Protein AF-A0A8H4QWB9-F1 (afdb_monomer_lite)

Secondary structure (DSSP, 8-state):
--HHHHHHHHHHHTTSHHHHHHHHHHHH-HHHHHHHHHHHHHHHHHHHHHHHHHHHHHHHHH-HHHHHHHHHHHHHHHHHHHHHHHT--GGGTT-HHHHHHHHHHHHHHHHHHHHHHHHHTT--

Structure (mmCIF, N/CA/C/O backbone):
data_AF-A0A8H4QWB9-F1
#
_entry.id   AF-A0A8H4QWB9-F1
#
loop_
_atom_site.group_PDB
_atom_site.id
_atom_site.type_symbol
_atom_site.label_atom_id
_atom_site.label_alt_id
_atom_site.label_comp_id
_atom_site.label_asym_id
_atom_site.label_entity_id
_atom_site.label_seq_id
_atom_site.pdbx_PDB_ins_code
_atom_site.Cartn_x
_atom_site.Cartn_y
_atom_site.Cartn_z
_atom_site.occupancy
_atom_site.B_iso_or_equiv
_atom_site.auth_seq_id
_atom_site.auth_comp_id
_atom_site.auth_asym_id
_atom_site.auth_atom_id
_atom_site.pdbx_PDB_model_num
ATOM 1 N N . MET A 1 1 ? -30.051 1.943 30.404 1.00 50.31 1 MET A N 1
ATOM 2 C CA . MET A 1 1 ? -28.796 1.729 31.164 1.00 50.31 1 MET A CA 1
ATOM 3 C C . MET A 1 1 ? -28.632 2.876 32.143 1.00 50.31 1 MET A C 1
ATOM 5 O O . MET A 1 1 ? -28.771 4.017 31.726 1.00 50.31 1 MET A O 1
ATOM 9 N N . SER A 1 2 ? -28.430 2.594 33.430 1.00 49.91 2 SER A N 1
ATOM 10 C CA . SER A 1 2 ? -28.290 3.639 34.449 1.00 49.91 2 SER A CA 1
ATOM 11 C C . SER A 1 2 ? -26.933 4.360 34.324 1.00 49.91 2 SER A C 1
ATOM 13 O O . SER A 1 2 ? -25.934 3.726 33.971 1.00 49.91 2 SER A O 1
ATOM 15 N N . PRO A 1 3 ? -26.859 5.670 34.630 1.00 58.97 3 PRO A N 1
ATOM 16 C CA . PRO A 1 3 ? -25.640 6.481 34.487 1.00 58.97 3 PRO A CA 1
ATOM 17 C C . PRO A 1 3 ? -24.450 6.001 35.347 1.00 58.97 3 PRO A C 1
ATOM 19 O O . PRO A 1 3 ? -23.299 6.343 35.070 1.00 58.97 3 PRO A O 1
ATOM 22 N N . LEU A 1 4 ? -24.704 5.153 36.350 1.00 54.19 4 LEU A N 1
ATOM 23 C CA . LEU A 1 4 ? -23.686 4.549 37.219 1.00 54.19 4 LEU A CA 1
ATOM 24 C C . LEU A 1 4 ? -22.927 3.375 36.570 1.00 54.19 4 LEU A C 1
ATOM 26 O O . LEU A 1 4 ? -21.783 3.115 36.926 1.00 54.19 4 LEU A O 1
ATOM 30 N N . GLN A 1 5 ? -23.512 2.675 35.592 1.00 52.84 5 GLN A N 1
ATOM 31 C CA . GLN A 1 5 ? -22.840 1.550 34.916 1.00 52.84 5 GLN A CA 1
ATOM 32 C C . GLN A 1 5 ? -21.788 2.029 33.898 1.00 52.84 5 GLN A C 1
ATOM 34 O O . GLN A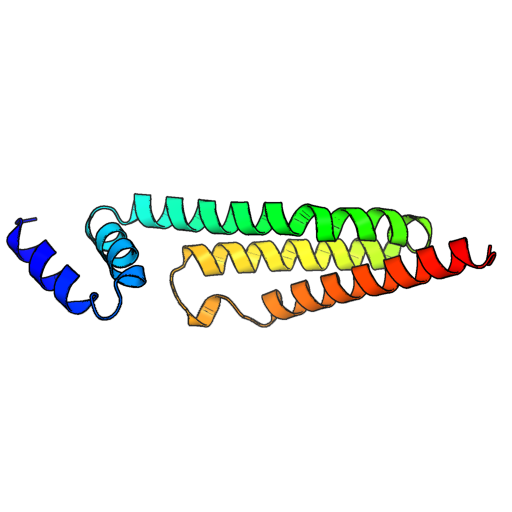 1 5 ? -20.766 1.375 33.698 1.00 52.84 5 GLN A O 1
ATOM 39 N N . VAL A 1 6 ? -21.990 3.210 33.300 1.00 57.88 6 VAL A N 1
ATOM 40 C CA . VAL A 1 6 ? -21.041 3.818 32.349 1.00 57.88 6 VAL A CA 1
ATOM 41 C C . VAL A 1 6 ? -19.764 4.276 33.063 1.00 57.88 6 VAL A C 1
ATOM 43 O O . VAL A 1 6 ? -18.663 4.094 32.552 1.00 57.88 6 VAL A O 1
ATOM 46 N N . SER A 1 7 ? -19.883 4.819 34.274 1.00 57.31 7 SER A N 1
ATOM 47 C CA . SER A 1 7 ? -18.756 5.380 35.032 1.00 57.31 7 SER A CA 1
ATOM 48 C C . SER A 1 7 ? -17.811 4.314 35.614 1.00 57.31 7 SER A C 1
ATOM 50 O O . SER A 1 7 ? -16.615 4.578 35.751 1.00 57.31 7 SER A O 1
ATOM 52 N N . VAL A 1 8 ? -18.303 3.098 35.890 1.00 59.69 8 VAL A N 1
ATOM 53 C CA . VAL A 1 8 ? -17.471 1.956 36.324 1.00 59.69 8 VAL A CA 1
ATOM 54 C C . VAL A 1 8 ? -16.713 1.330 35.144 1.00 59.69 8 VAL A C 1
ATOM 56 O O . VAL A 1 8 ? -15.523 1.045 35.267 1.00 59.69 8 VAL A O 1
ATOM 59 N N . GLN A 1 9 ? -17.354 1.191 33.975 1.00 54.97 9 GLN A N 1
ATOM 60 C CA . GLN A 1 9 ? -16.719 0.646 32.764 1.00 54.97 9 GLN A CA 1
ATOM 61 C C . GLN A 1 9 ? -15.640 1.584 32.194 1.00 54.97 9 GLN A C 1
ATOM 63 O O . GLN A 1 9 ? -14.545 1.142 31.855 1.00 54.97 9 GLN A O 1
ATOM 68 N N . VAL A 1 10 ? -15.896 2.897 32.181 1.00 57.09 10 VAL A N 1
ATOM 69 C CA . VAL A 1 10 ? -14.925 3.901 31.713 1.00 57.09 10 VAL A CA 1
ATOM 70 C C . VAL A 1 10 ? -13.665 3.908 32.582 1.00 57.09 10 VAL A C 1
ATOM 72 O O . VAL A 1 10 ? -12.563 3.975 32.049 1.00 57.09 10 VAL A O 1
ATOM 75 N N . ARG A 1 11 ? -13.785 3.756 33.907 1.00 56.69 11 ARG A N 1
ATOM 76 C CA . ARG A 1 11 ? -12.621 3.734 34.809 1.00 56.69 11 ARG A CA 1
ATOM 77 C C . ARG A 1 11 ? -11.720 2.510 34.589 1.00 56.69 11 ARG A C 1
ATOM 79 O O . ARG A 1 11 ? -10.510 2.641 34.723 1.00 56.69 11 ARG A O 1
ATOM 86 N N . ALA A 1 12 ? -12.280 1.365 34.190 1.00 53.50 12 ALA A N 1
ATOM 87 C CA . ALA A 1 12 ? -11.517 0.151 33.881 1.00 53.50 12 ALA A CA 1
ATOM 88 C C . ALA A 1 12 ? -10.721 0.238 32.560 1.00 53.50 12 ALA A C 1
ATOM 90 O O . ALA A 1 12 ? -9.729 -0.468 32.394 1.00 53.50 12 ALA A O 1
ATOM 91 N N . CYS A 1 13 ? -11.117 1.113 31.629 1.00 52.72 13 CYS A N 1
ATOM 92 C CA . CYS A 1 13 ? -10.398 1.346 30.370 1.00 52.72 13 CYS A CA 1
ATOM 93 C C . CYS A 1 13 ? -9.480 2.587 30.383 1.00 52.72 13 CYS A C 1
ATOM 95 O O . CYS A 1 13 ? -8.739 2.811 29.424 1.00 52.72 13 CYS A O 1
ATOM 97 N N . VAL A 1 14 ? -9.493 3.393 31.450 1.00 59.59 14 VAL A N 1
ATOM 98 C CA . VAL A 1 14 ? -8.683 4.617 31.610 1.00 59.59 14 VAL A CA 1
ATOM 99 C C . VAL A 1 14 ? -7.313 4.272 32.209 1.00 59.59 14 VAL A C 1
ATOM 101 O O . VAL A 1 14 ? -6.965 4.694 33.303 1.00 59.59 14 VAL A O 1
ATOM 104 N N . GLN A 1 15 ? -6.505 3.506 31.475 1.00 60.62 15 GLN A N 1
ATOM 105 C CA . GLN A 1 15 ? -5.061 3.415 31.751 1.00 60.62 15 GLN A CA 1
ATOM 106 C C . GLN A 1 15 ? -4.269 4.420 30.889 1.00 60.62 15 GLN A C 1
ATOM 108 O O . GLN A 1 15 ? -3.150 4.785 31.230 1.00 60.62 15 GLN A O 1
ATOM 113 N N . ASN A 1 16 ? -4.870 4.929 29.800 1.00 53.75 16 ASN A N 1
ATOM 114 C CA . ASN A 1 16 ? -4.317 5.985 28.947 1.00 53.75 16 ASN A CA 1
ATOM 115 C C . ASN A 1 16 ? -5.434 6.893 28.393 1.00 53.75 16 ASN A C 1
ATOM 117 O O . ASN A 1 16 ? -6.452 6.406 27.901 1.00 53.75 16 ASN A O 1
ATOM 121 N N . ARG A 1 17 ? -5.256 8.227 28.422 1.00 52.62 17 ARG A N 1
ATOM 122 C CA . ARG A 1 17 ? -6.276 9.198 27.937 1.00 52.62 17 ARG A CA 1
ATOM 123 C C . ARG A 1 17 ? -6.661 8.996 26.462 1.00 52.62 17 ARG A C 1
ATOM 125 O O . ARG A 1 17 ? -7.790 9.299 26.090 1.00 52.62 17 ARG A O 1
ATOM 132 N N . ALA A 1 18 ? -5.752 8.476 25.633 1.00 54.16 18 ALA A N 1
ATOM 133 C CA . ALA A 1 18 ? -6.018 8.189 24.220 1.00 54.16 18 ALA A CA 1
ATOM 134 C C . ALA A 1 18 ? -6.996 7.014 24.027 1.00 54.16 18 ALA A C 1
ATOM 136 O O . ALA A 1 18 ? -7.811 7.023 23.103 1.00 54.16 18 ALA A O 1
ATOM 137 N N . ASP A 1 19 ? -6.962 6.040 24.936 1.00 56.91 19 ASP A N 1
ATOM 138 C CA . ASP A 1 19 ? -7.839 4.869 24.908 1.00 56.91 19 ASP A CA 1
ATOM 139 C C . ASP A 1 19 ? -9.188 5.168 25.575 1.00 56.91 19 ASP A C 1
ATOM 141 O O . ASP A 1 19 ? -10.198 4.558 25.220 1.00 56.91 19 ASP A O 1
ATOM 145 N N . ALA A 1 20 ? -9.226 6.177 26.458 1.00 57.09 20 ALA A N 1
ATOM 146 C CA . ALA A 1 20 ? -10.424 6.669 27.139 1.00 57.09 20 ALA A CA 1
ATOM 147 C C . ALA A 1 20 ? -11.522 7.118 26.156 1.00 57.09 20 ALA A C 1
ATOM 149 O O . ALA A 1 20 ? -12.676 6.721 26.275 1.00 57.09 20 ALA A O 1
ATOM 150 N N . CYS A 1 21 ? -11.166 7.896 25.130 1.00 55.72 21 CYS A N 1
ATOM 151 C CA . CYS A 1 21 ? -12.128 8.333 24.112 1.00 55.72 21 CYS A CA 1
ATOM 152 C C . CYS A 1 21 ? -12.698 7.133 23.333 1.00 55.72 21 CYS A C 1
ATOM 154 O O . CYS A 1 21 ? -13.898 7.036 23.077 1.00 55.72 21 CYS A O 1
ATOM 156 N N . LYS A 1 22 ? -11.839 6.146 23.049 1.00 62.94 22 LYS A N 1
ATOM 157 C CA . LYS A 1 22 ? -12.205 4.945 22.302 1.00 62.94 22 LYS A CA 1
ATOM 158 C C . LYS A 1 22 ? -13.186 4.072 23.078 1.00 62.94 22 LYS A C 1
ATOM 160 O O . LYS A 1 22 ? -14.227 3.714 22.536 1.00 62.94 22 LYS A O 1
ATOM 165 N N . CYS A 1 23 ? -12.888 3.764 24.339 1.00 60.84 23 CYS A N 1
ATOM 166 C CA . CYS A 1 23 ? -13.751 2.941 25.187 1.00 60.84 23 CYS A CA 1
ATOM 167 C C . CYS A 1 23 ? -15.075 3.634 25.539 1.00 60.84 23 CYS A C 1
ATOM 169 O O . CYS A 1 23 ? -16.110 2.972 25.518 1.00 60.84 23 CYS A O 1
ATOM 171 N N . VAL A 1 24 ? -15.090 4.958 25.741 1.00 63.22 24 VAL A N 1
ATOM 172 C CA . VAL A 1 24 ? -16.340 5.720 25.921 1.00 63.22 24 VAL A CA 1
ATOM 173 C C . VAL A 1 24 ? -17.260 5.541 24.710 1.00 63.22 24 VAL A C 1
ATOM 175 O O . VAL A 1 24 ? -18.442 5.242 24.874 1.00 63.22 24 VAL A O 1
ATOM 178 N N . GLN 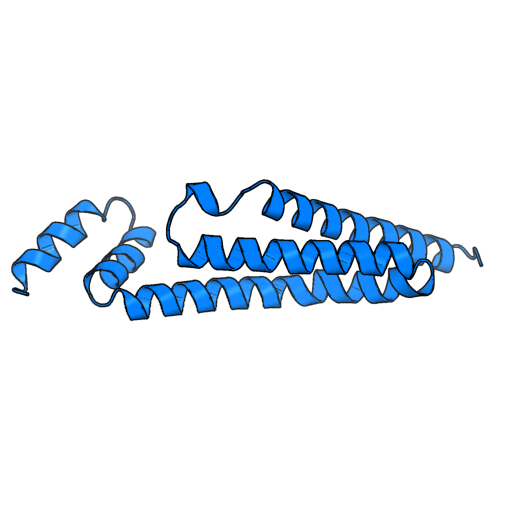A 1 25 ? -16.722 5.631 23.491 1.00 65.88 25 GLN A N 1
ATOM 179 C CA . GLN A 1 25 ? -17.507 5.429 22.270 1.00 65.88 25 GLN A CA 1
ATOM 180 C C . GLN A 1 25 ? -17.962 3.980 22.070 1.00 65.88 25 GLN A C 1
ATOM 182 O O . GLN A 1 25 ? -19.085 3.761 21.623 1.00 65.88 25 GLN A O 1
ATOM 187 N N . CYS A 1 26 ? -17.141 2.994 22.446 1.00 62.78 26 CYS A N 1
ATOM 188 C CA . CYS A 1 26 ? -17.522 1.576 22.403 1.00 62.78 26 CYS A CA 1
ATOM 189 C C . CYS A 1 26 ? -18.751 1.285 23.277 1.00 62.78 26 CYS A C 1
ATOM 191 O O . CYS A 1 26 ? -19.588 0.464 22.907 1.00 62.78 26 CYS A O 1
ATOM 193 N N . VAL A 1 27 ? -18.829 1.939 24.440 1.00 64.56 27 VAL A N 1
ATOM 194 C CA . VAL A 1 27 ? -19.845 1.681 25.469 1.00 64.56 27 VAL A CA 1
ATOM 195 C C . VAL A 1 27 ? -21.112 2.510 25.239 1.00 64.56 27 VAL A C 1
ATOM 197 O O . VAL A 1 27 ? -22.207 2.015 25.488 1.00 64.56 27 VAL A O 1
ATOM 200 N N . GLN A 1 28 ? -20.996 3.750 24.748 1.00 69.31 28 GLN A N 1
ATOM 201 C CA . GLN A 1 28 ? -22.161 4.607 24.492 1.00 69.31 28 GLN A CA 1
ATOM 202 C C . GLN A 1 28 ? -22.895 4.265 23.190 1.00 69.31 28 GLN A C 1
ATOM 204 O O . GLN A 1 28 ? -24.121 4.323 23.149 1.00 69.31 28 GLN A O 1
ATOM 209 N N . SER A 1 29 ? -22.170 3.948 22.111 1.00 76.56 29 SER A N 1
ATOM 210 C CA . SER A 1 29 ? -22.770 3.657 20.802 1.00 76.56 29 SER A CA 1
ATOM 211 C C . SER A 1 29 ? -21.858 2.751 19.956 1.00 76.56 29 SER A C 1
ATOM 213 O O . SER A 1 29 ? -21.020 3.236 19.188 1.00 76.56 29 SER A O 1
ATOM 215 N N . PRO A 1 30 ? -22.019 1.414 20.039 1.00 74.81 30 PRO A N 1
ATOM 216 C CA . PRO A 1 30 ? -21.130 0.471 19.355 1.00 74.81 30 PRO A CA 1
ATOM 217 C C . PRO A 1 30 ? -21.133 0.641 17.829 1.00 74.81 30 PRO A C 1
ATOM 219 O O . PRO A 1 30 ? -20.105 0.437 17.184 1.00 74.81 30 PRO A O 1
ATOM 222 N N . GLU A 1 31 ? -22.253 1.070 17.244 1.00 80.12 31 GLU A N 1
ATOM 223 C CA . GLU A 1 31 ? -22.346 1.317 15.801 1.00 80.12 31 GLU A CA 1
ATOM 224 C C . GLU A 1 31 ? -21.620 2.599 15.370 1.00 80.12 31 GLU A C 1
ATOM 226 O O . GLU A 1 31 ? -20.889 2.586 14.378 1.00 80.12 31 GLU A O 1
ATOM 231 N N . ALA A 1 32 ? -21.710 3.679 16.154 1.00 80.12 32 ALA A N 1
ATOM 232 C CA . ALA A 1 32 ? -20.957 4.906 15.880 1.00 80.12 32 ALA A CA 1
ATOM 233 C C . ALA A 1 32 ? -19.442 4.668 15.997 1.00 80.12 32 ALA A C 1
ATOM 235 O O . ALA A 1 32 ? -18.646 5.203 15.224 1.00 80.12 32 ALA A O 1
ATOM 236 N N . PHE A 1 33 ? -19.032 3.801 16.925 1.00 80.06 33 PHE A N 1
ATOM 237 C CA . PHE A 1 33 ? -17.641 3.394 17.062 1.00 80.06 33 PHE A CA 1
ATOM 238 C C . PHE A 1 33 ? -17.117 2.627 15.833 1.00 80.06 33 PHE A C 1
ATOM 240 O O . PHE A 1 33 ? -16.023 2.927 15.339 1.00 80.06 33 PHE A O 1
ATOM 247 N N . LYS A 1 34 ? -17.893 1.671 15.299 1.00 80.56 34 LYS A N 1
ATOM 248 C CA . LYS A 1 34 ? -17.542 0.952 14.060 1.00 80.56 34 LYS A CA 1
ATOM 249 C C . LYS A 1 34 ? -17.473 1.899 12.864 1.00 80.56 34 LYS A C 1
ATOM 251 O O . LYS A 1 34 ? -16.526 1.801 12.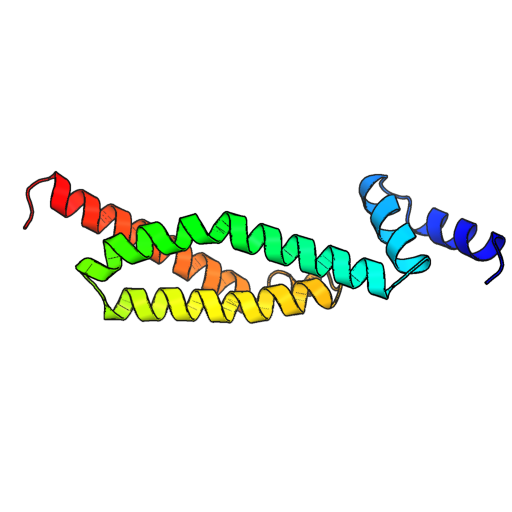084 1.00 80.56 34 LYS A O 1
ATOM 256 N N . PHE A 1 35 ? -18.417 2.837 12.754 1.00 84.56 35 PHE A N 1
ATOM 257 C CA . PHE A 1 35 ? -18.420 3.858 11.705 1.00 84.56 35 PHE A CA 1
ATOM 258 C C . PHE A 1 35 ? -17.142 4.708 11.739 1.00 84.56 35 PHE A C 1
ATOM 260 O O . PHE A 1 35 ? -16.448 4.816 10.730 1.00 84.56 35 PHE A O 1
ATOM 267 N N . ASN A 1 36 ? -16.749 5.212 12.911 1.00 84.62 36 ASN A N 1
ATOM 268 C CA . ASN A 1 36 ? -15.515 5.991 13.063 1.00 84.62 36 ASN A CA 1
ATOM 269 C C . ASN A 1 36 ? -14.254 5.172 12.752 1.00 84.62 36 ASN A C 1
ATOM 271 O O . ASN A 1 36 ? -13.301 5.680 12.157 1.00 84.62 36 ASN A O 1
ATOM 275 N N . CYS A 1 37 ? -14.238 3.885 13.112 1.00 82.31 37 CYS A N 1
ATOM 276 C CA . CYS A 1 37 ? -13.142 2.996 12.738 1.00 82.31 37 CYS A CA 1
ATOM 277 C C . CYS A 1 37 ? -13.068 2.792 11.217 1.00 82.31 37 CYS A C 1
ATOM 279 O O . CYS A 1 37 ? -11.975 2.843 10.652 1.00 82.31 37 CYS A O 1
ATOM 281 N N . ALA A 1 38 ? -14.205 2.605 10.545 1.00 85.12 38 ALA A N 1
ATOM 282 C CA . ALA A 1 38 ? -14.257 2.491 9.090 1.00 85.12 38 ALA A CA 1
ATOM 283 C C . ALA A 1 38 ? -13.773 3.779 8.402 1.00 85.12 38 ALA A C 1
ATOM 285 O O . ALA A 1 38 ? -12.951 3.702 7.490 1.00 85.12 38 ALA A O 1
ATOM 286 N N . GLN A 1 39 ? -14.191 4.951 8.894 1.00 90.19 39 GLN A N 1
ATOM 287 C CA . GLN A 1 39 ? -13.729 6.254 8.400 1.00 90.19 39 GLN A CA 1
ATOM 288 C C . GLN A 1 39 ? -12.208 6.399 8.502 1.00 90.19 39 GLN A C 1
ATOM 290 O O . GLN A 1 39 ? -11.549 6.765 7.532 1.00 90.19 39 GLN A O 1
ATOM 295 N N . ARG A 1 40 ? -11.615 6.019 9.638 1.00 87.31 40 ARG A N 1
ATOM 296 C CA . ARG A 1 40 ? -10.157 6.074 9.808 1.00 87.31 40 ARG A CA 1
ATOM 297 C C . ARG A 1 40 ? -9.410 5.119 8.872 1.00 87.31 40 ARG A C 1
ATOM 299 O O . ARG A 1 40 ? -8.354 5.471 8.353 1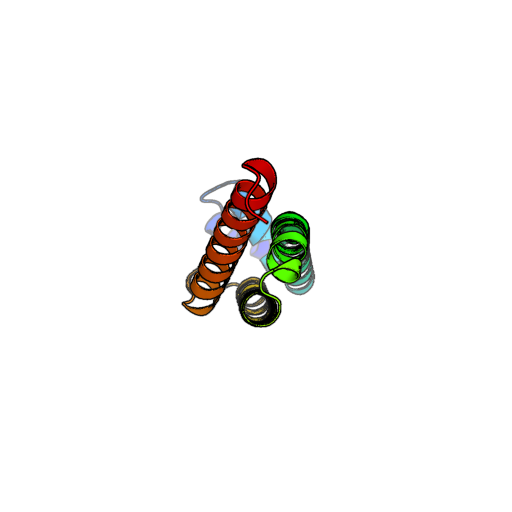.00 87.31 40 ARG A O 1
ATOM 306 N N . ALA A 1 41 ? -9.939 3.918 8.643 1.00 86.31 41 ALA A N 1
ATOM 307 C CA . ALA A 1 41 ? -9.356 2.983 7.680 1.00 86.31 41 ALA A CA 1
ATOM 308 C C . ALA A 1 41 ? -9.457 3.505 6.234 1.00 86.31 41 ALA A C 1
ATOM 310 O O . ALA A 1 41 ? -8.537 3.313 5.436 1.00 86.31 41 ALA A O 1
ATOM 311 N N . HIS A 1 42 ? -10.555 4.190 5.909 1.00 89.88 42 HIS A N 1
ATOM 312 C CA . HIS A 1 42 ? -10.754 4.830 4.615 1.00 89.88 42 HIS A CA 1
ATOM 313 C C . HIS A 1 42 ? -9.768 5.984 4.398 1.00 89.88 42 HIS A C 1
ATOM 315 O O . HIS A 1 42 ? -9.062 5.988 3.393 1.00 89.88 42 HIS A O 1
ATOM 321 N N . GLN A 1 43 ? -9.631 6.893 5.369 1.00 92.19 43 GLN A N 1
ATOM 322 C CA . GLN A 1 43 ? -8.652 7.985 5.322 1.00 92.19 43 GLN A CA 1
ATOM 323 C C . GLN A 1 43 ? -7.221 7.463 5.145 1.00 92.19 43 GLN A C 1
ATOM 325 O O . GLN A 1 43 ? -6.522 7.906 4.243 1.00 92.19 43 GLN A O 1
ATOM 330 N N . GLN A 1 44 ? -6.823 6.428 5.894 1.00 89.44 44 GLN A N 1
ATOM 331 C CA . GLN A 1 44 ? -5.509 5.798 5.719 1.00 89.44 44 GLN A CA 1
ATOM 332 C C . GLN A 1 44 ? -5.319 5.238 4.299 1.00 89.44 44 GLN A C 1
ATOM 334 O O . GLN A 1 44 ? -4.216 5.260 3.758 1.00 89.44 44 GLN A O 1
ATOM 339 N N . THR A 1 45 ? -6.379 4.719 3.679 1.00 90.50 45 THR A N 1
ATOM 340 C CA . THR A 1 45 ? -6.313 4.231 2.296 1.00 90.50 45 THR A CA 1
ATOM 341 C C . THR A 1 45 ? -6.139 5.387 1.312 1.00 90.50 45 THR A C 1
ATOM 343 O O . THR A 1 45 ? -5.318 5.268 0.408 1.00 90.50 45 THR A O 1
ATOM 346 N N . LEU A 1 46 ? -6.840 6.509 1.514 1.00 92.56 46 LEU A N 1
ATOM 347 C CA . LEU A 1 46 ? -6.701 7.715 0.691 1.00 92.56 46 LEU A CA 1
ATOM 348 C C . LEU A 1 46 ? -5.314 8.355 0.812 1.00 92.56 46 LEU A C 1
ATOM 350 O O . LEU A 1 46 ? -4.769 8.797 -0.192 1.00 92.56 46 LEU A O 1
ATOM 354 N N . GLU A 1 47 ? -4.713 8.341 2.002 1.00 91.88 47 GLU A N 1
ATOM 355 C CA . GLU A 1 47 ? -3.344 8.831 2.219 1.00 91.88 47 GLU A CA 1
ATOM 356 C C . GLU A 1 47 ? -2.296 7.993 1.470 1.00 91.88 47 GLU A C 1
ATOM 358 O O . GLU A 1 47 ? -1.280 8.516 1.020 1.00 91.88 47 GLU A O 1
ATOM 363 N N . VAL A 1 48 ? -2.544 6.689 1.299 1.00 90.25 48 VAL A N 1
ATOM 364 C CA . VAL A 1 48 ? -1.609 5.771 0.625 1.00 90.25 48 VAL A CA 1
ATOM 365 C C . VAL A 1 48 ? -1.907 5.619 -0.870 1.00 90.25 48 VAL A C 1
ATOM 367 O O . VAL A 1 48 ? -1.022 5.247 -1.635 1.00 90.25 48 VAL A O 1
ATOM 370 N N . LEU A 1 49 ? -3.118 5.941 -1.321 1.00 91.31 49 LEU A N 1
ATOM 371 C CA . LEU A 1 49 ? -3.507 5.864 -2.727 1.00 91.31 49 LEU A CA 1
ATOM 372 C C . LEU A 1 49 ? -2.542 6.596 -3.688 1.00 91.31 49 LEU A C 1
ATOM 374 O O . LEU A 1 49 ? -2.128 5.958 -4.656 1.00 91.31 49 LEU A O 1
ATOM 378 N N . PRO A 1 50 ? -2.114 7.858 -3.451 1.00 90.56 50 PRO A N 1
ATOM 379 C CA . PRO A 1 50 ? -1.175 8.534 -4.354 1.00 90.56 50 PRO A CA 1
ATOM 380 C C . PRO A 1 50 ? 0.200 7.856 -4.391 1.00 90.56 50 PRO A C 1
ATOM 382 O O . PRO A 1 50 ? 0.845 7.815 -5.437 1.00 90.56 50 PRO A O 1
ATOM 385 N N . LEU A 1 51 ? 0.627 7.259 -3.274 1.00 90.56 51 LEU A N 1
ATOM 386 C CA . LEU A 1 51 ? 1.872 6.490 -3.192 1.00 90.56 51 LEU A CA 1
ATOM 387 C C . LEU A 1 51 ? 1.798 5.157 -3.950 1.00 90.56 51 LEU A C 1
ATOM 389 O O . LEU A 1 51 ? 2.836 4.562 -4.214 1.00 90.56 51 LEU A O 1
ATOM 393 N N . LEU A 1 52 ? 0.601 4.687 -4.309 1.00 92.50 52 LEU A N 1
ATOM 394 C CA . LEU A 1 52 ? 0.405 3.513 -5.156 1.00 92.50 52 LEU A CA 1
ATOM 395 C C . LEU A 1 52 ? 0.238 3.900 -6.631 1.00 92.50 52 LEU A C 1
ATOM 397 O O . LEU A 1 52 ? 0.866 3.299 -7.499 1.00 92.50 52 LEU A O 1
ATOM 401 N N . THR A 1 53 ? -0.619 4.881 -6.928 1.00 92.81 53 THR A N 1
ATOM 402 C CA . THR A 1 53 ? -1.018 5.202 -8.306 1.00 92.81 53 THR A CA 1
ATOM 403 C C . THR A 1 53 ? 0.099 5.864 -9.102 1.00 92.81 53 THR A C 1
ATOM 405 O O . THR A 1 53 ? 0.291 5.512 -10.262 1.00 92.81 53 THR A O 1
ATOM 408 N N . LEU A 1 54 ? 0.881 6.761 -8.496 1.00 92.94 54 LEU A N 1
ATOM 409 C CA . LEU A 1 54 ? 2.003 7.420 -9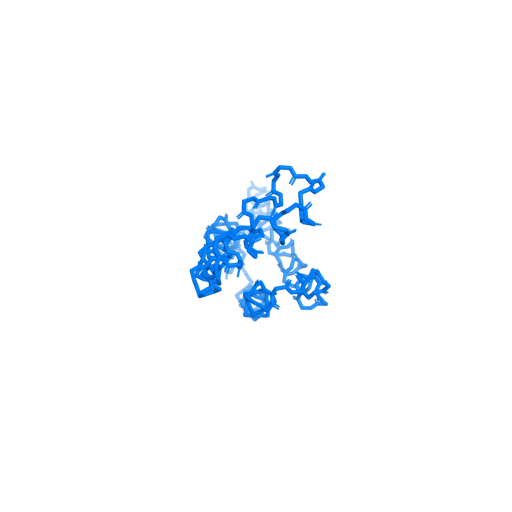.170 1.00 92.94 54 LEU A CA 1
ATOM 410 C C . LEU A 1 54 ? 3.081 6.425 -9.645 1.00 92.94 54 LEU A C 1
ATOM 412 O O . LEU A 1 54 ? 3.375 6.404 -10.843 1.00 92.94 54 LEU A O 1
ATOM 416 N N . PRO A 1 55 ? 3.644 5.549 -8.786 1.00 91.62 55 PRO A N 1
ATOM 417 C CA . PRO A 1 55 ? 4.609 4.555 -9.245 1.00 91.62 55 PRO A CA 1
ATOM 418 C C . PRO A 1 55 ? 3.984 3.502 -10.165 1.00 91.62 55 PRO A C 1
ATOM 420 O O . PRO A 1 55 ? 4.668 3.010 -11.061 1.00 91.62 55 PRO A O 1
ATOM 423 N N . ALA A 1 56 ? 2.697 3.171 -10.012 1.00 92.81 56 ALA A N 1
ATOM 424 C CA . ALA A 1 56 ? 2.007 2.277 -10.942 1.00 92.81 56 ALA A CA 1
ATOM 425 C C . ALA A 1 56 ? 1.891 2.875 -12.354 1.00 92.81 56 ALA A C 1
ATOM 427 O O . ALA A 1 56 ? 2.096 2.159 -13.328 1.00 92.81 56 ALA A O 1
ATOM 428 N N . LEU A 1 57 ? 1.629 4.178 -12.486 1.00 92.50 57 LEU A N 1
ATOM 429 C CA . LEU A 1 57 ? 1.600 4.844 -13.791 1.00 92.50 57 LEU A CA 1
ATOM 430 C C . LEU A 1 57 ? 2.977 4.831 -14.462 1.00 92.50 57 LEU A C 1
ATOM 432 O O . LEU A 1 57 ? 3.075 4.499 -15.636 1.00 92.50 57 LEU A O 1
ATOM 436 N N . ILE A 1 58 ? 4.043 5.131 -13.715 1.00 91.44 58 ILE A N 1
ATOM 437 C CA . ILE A 1 58 ? 5.411 5.164 -14.255 1.00 91.44 58 ILE A CA 1
ATOM 438 C C . ILE A 1 58 ? 5.886 3.751 -14.626 1.00 91.44 58 ILE A C 1
ATOM 440 O O . ILE A 1 58 ? 6.315 3.508 -15.753 1.00 91.44 58 ILE A O 1
ATOM 444 N N . SER A 1 59 ? 5.773 2.797 -13.698 1.00 91.31 59 SER A N 1
ATOM 445 C CA . SER A 1 59 ? 6.207 1.411 -13.925 1.00 91.31 59 SER A CA 1
ATOM 446 C C . SER A 1 59 ? 5.360 0.696 -14.981 1.00 91.31 59 SER A C 1
ATOM 448 O O . SER A 1 59 ? 5.898 -0.085 -15.764 1.00 91.31 59 SER A O 1
ATOM 450 N N . GLY A 1 60 ? 4.058 0.990 -15.053 1.00 91.31 60 GLY A N 1
ATOM 451 C CA . GLY A 1 60 ? 3.119 0.363 -15.981 1.00 91.31 60 GLY A CA 1
ATOM 452 C C . GLY A 1 60 ? 3.375 0.698 -17.450 1.00 91.31 60 GLY A C 1
ATOM 453 O O . GLY A 1 60 ? 3.032 -0.108 -18.311 1.00 91.31 60 GLY A O 1
ATOM 454 N N . LEU A 1 61 ? 4.034 1.826 -17.742 1.00 90.19 61 LEU A N 1
ATOM 455 C CA . LEU A 1 61 ? 4.438 2.184 -19.106 1.00 90.19 61 LEU A CA 1
ATOM 456 C C . LEU A 1 61 ? 5.501 1.232 -19.669 1.00 90.19 61 LEU A C 1
ATOM 458 O O . LEU A 1 61 ? 5.492 0.946 -20.862 1.00 90.19 61 LEU A O 1
ATOM 462 N N . LYS A 1 62 ? 6.409 0.732 -18.821 1.00 88.50 62 LYS A N 1
ATOM 463 C CA . LYS A 1 62 ? 7.490 -0.183 -19.228 1.00 88.50 62 LYS A CA 1
ATOM 464 C C . LYS A 1 62 ? 7.165 -1.649 -18.928 1.00 88.50 62 LYS A C 1
ATOM 466 O O . LYS A 1 62 ? 7.552 -2.529 -19.690 1.00 88.50 62 LYS A O 1
ATOM 471 N N . TYR A 1 63 ? 6.437 -1.919 -17.844 1.00 90.12 63 TYR A N 1
ATOM 472 C CA . TYR A 1 63 ? 6.135 -3.266 -17.360 1.00 90.12 63 TYR A CA 1
ATOM 473 C C . TYR A 1 63 ? 4.649 -3.426 -16.967 1.00 90.12 63 TYR A C 1
ATOM 475 O O . TYR A 1 63 ? 4.324 -3.554 -15.785 1.00 90.12 63 TYR A O 1
ATOM 483 N N . PRO A 1 64 ? 3.717 -3.481 -17.935 1.00 91.25 64 PRO A N 1
ATOM 484 C CA . PRO A 1 64 ? 2.277 -3.442 -17.655 1.00 91.25 64 PRO A CA 1
ATOM 485 C C . PRO A 1 64 ? 1.760 -4.654 -16.859 1.00 91.25 64 PRO A C 1
ATOM 487 O O . PRO A 1 64 ? 0.953 -4.497 -15.944 1.00 91.25 64 PRO A O 1
ATOM 490 N N . ILE A 1 65 ? 2.241 -5.864 -17.166 1.00 93.12 65 ILE A N 1
ATOM 491 C CA . ILE A 1 65 ? 1.790 -7.109 -16.518 1.00 93.12 65 ILE A CA 1
ATOM 492 C C . ILE A 1 65 ? 2.183 -7.170 -15.028 1.00 93.12 65 ILE A C 1
ATOM 494 O O . ILE A 1 65 ? 1.289 -7.331 -14.192 1.00 93.12 65 ILE A O 1
ATOM 498 N N . PRO A 1 66 ? 3.470 -7.040 -14.639 1.00 90.62 66 PRO A N 1
ATOM 499 C CA . PRO A 1 66 ? 3.842 -7.128 -13.227 1.00 90.62 66 PRO A CA 1
ATOM 500 C C . PRO A 1 66 ? 3.274 -5.965 -12.406 1.00 90.62 66 PRO A C 1
ATOM 502 O O . PRO A 1 66 ? 2.872 -6.178 -11.262 1.00 90.62 66 PRO A O 1
ATOM 505 N N . THR A 1 67 ? 3.153 -4.767 -12.989 1.00 92.88 67 THR A N 1
ATOM 506 C CA . THR A 1 67 ? 2.494 -3.631 -12.334 1.00 92.88 67 THR A CA 1
ATOM 507 C C . THR A 1 67 ? 1.021 -3.932 -12.049 1.00 92.88 67 THR A C 1
ATOM 509 O O . THR A 1 67 ? 0.562 -3.697 -10.930 1.00 92.88 67 THR A O 1
ATOM 512 N N . ALA A 1 68 ? 0.285 -4.521 -12.998 1.00 92.81 68 ALA A N 1
ATOM 513 C CA . ALA A 1 68 ? -1.109 -4.912 -12.784 1.00 92.81 68 ALA A CA 1
ATOM 514 C C . ALA A 1 68 ? -1.257 -5.945 -11.652 1.00 92.81 68 ALA A C 1
ATOM 516 O O . ALA A 1 68 ? -2.131 -5.801 -10.794 1.00 92.81 68 ALA A O 1
ATOM 517 N N . ILE A 1 69 ? -0.370 -6.945 -11.596 1.00 93.25 69 ILE A N 1
ATOM 518 C CA . ILE A 1 69 ? -0.363 -7.957 -10.527 1.00 93.25 69 ILE A CA 1
ATOM 519 C C . ILE A 1 69 ? -0.065 -7.315 -9.165 1.00 93.25 69 ILE A C 1
ATOM 521 O O . ILE A 1 69 ? -0.734 -7.625 -8.175 1.00 93.25 69 ILE A O 1
ATOM 525 N N . ALA A 1 70 ? 0.908 -6.403 -9.096 1.00 92.31 70 ALA A N 1
ATOM 526 C CA . ALA A 1 70 ? 1.276 -5.724 -7.857 1.00 92.31 70 ALA A CA 1
ATOM 527 C C . ALA A 1 70 ? 0.136 -4.840 -7.322 1.00 92.31 70 ALA A C 1
ATOM 529 O O . ALA A 1 70 ? -0.201 -4.916 -6.137 1.00 92.31 70 ALA A O 1
ATOM 530 N N . VAL A 1 71 ? -0.516 -4.063 -8.195 1.00 92.62 71 VAL A N 1
ATOM 531 C CA . VAL A 1 71 ? -1.679 -3.238 -7.830 1.00 92.62 71 VAL A CA 1
ATOM 532 C C . VAL A 1 71 ? -2.856 -4.114 -7.392 1.00 92.62 71 VAL A C 1
ATOM 534 O O . VAL A 1 71 ? -3.461 -3.844 -6.355 1.00 92.62 71 VAL A O 1
ATOM 537 N N . ALA A 1 72 ? -3.152 -5.201 -8.112 1.00 92.81 72 ALA A N 1
ATOM 538 C CA . ALA A 1 72 ? -4.210 -6.136 -7.730 1.00 92.81 72 ALA A CA 1
ATOM 539 C C . ALA A 1 72 ? -3.944 -6.772 -6.354 1.00 92.81 72 ALA A C 1
ATOM 541 O O . ALA A 1 72 ? -4.837 -6.827 -5.504 1.00 92.81 72 ALA A O 1
ATOM 542 N N . THR A 1 73 ? -2.700 -7.185 -6.099 1.00 92.19 73 THR A N 1
ATOM 543 C CA . THR A 1 73 ? -2.275 -7.756 -4.812 1.00 92.19 73 THR A CA 1
ATOM 544 C C . THR A 1 73 ? -2.458 -6.752 -3.672 1.00 92.19 73 THR A C 1
ATOM 546 O O . THR A 1 73 ? -2.993 -7.098 -2.614 1.00 92.19 73 THR A O 1
ATOM 549 N N . TRP A 1 74 ? -2.084 -5.488 -3.889 1.00 91.44 74 TRP A N 1
ATOM 550 C CA . TRP A 1 74 ? -2.298 -4.419 -2.915 1.00 91.44 74 TRP A CA 1
ATOM 551 C C . TRP A 1 74 ? -3.790 -4.162 -2.651 1.00 91.44 74 TRP A C 1
ATOM 553 O O . TRP A 1 74 ? -4.199 -4.050 -1.493 1.00 91.44 74 TRP A O 1
ATOM 563 N N . SER A 1 75 ? -4.631 -4.152 -3.690 1.00 91.38 75 SER A N 1
ATOM 564 C CA . SER A 1 75 ? -6.083 -3.979 -3.535 1.00 91.38 75 SER A CA 1
ATOM 565 C C . SER A 1 75 ? -6.715 -5.109 -2.719 1.00 91.38 75 SER A C 1
ATOM 567 O O . SER A 1 75 ? -7.511 -4.846 -1.816 1.00 91.38 75 SER A O 1
ATOM 569 N N . VAL A 1 76 ? -6.320 -6.365 -2.957 1.00 90.69 76 VAL A N 1
ATOM 570 C CA . VAL A 1 76 ? -6.791 -7.512 -2.160 1.00 90.69 76 VAL A CA 1
ATOM 571 C C . VAL A 1 76 ? -6.347 -7.381 -0.703 1.00 90.69 76 VAL A C 1
ATOM 573 O O . VAL A 1 76 ? -7.160 -7.554 0.208 1.00 90.69 76 VAL A O 1
ATOM 576 N N . SER A 1 77 ? -5.088 -7.006 -0.461 1.00 87.56 77 SER A N 1
ATOM 577 C CA . SER A 1 77 ? -4.571 -6.737 0.886 1.00 87.56 77 SER A CA 1
ATOM 578 C C . SER A 1 77 ? -5.435 -5.720 1.649 1.00 87.56 77 SER A C 1
ATOM 580 O O . SER A 1 77 ? -5.762 -5.930 2.824 1.00 87.56 77 SER A O 1
ATOM 582 N N . ARG A 1 78 ? -5.910 -4.665 0.972 1.00 86.75 78 ARG A N 1
ATOM 583 C CA . ARG A 1 78 ? -6.768 -3.631 1.575 1.00 86.75 78 ARG A CA 1
ATOM 584 C C . ARG A 1 78 ? -8.155 -4.119 1.985 1.00 86.75 78 ARG A C 1
ATOM 586 O O . ARG A 1 78 ? -8.679 -3.656 3.004 1.00 86.75 78 ARG A O 1
ATOM 593 N N . ILE A 1 79 ? -8.726 -5.094 1.280 1.00 87.00 79 ILE A N 1
ATOM 594 C CA . ILE A 1 79 ? -9.998 -5.722 1.676 1.00 87.00 79 ILE A CA 1
ATOM 595 C C . ILE A 1 79 ? -9.833 -6.434 3.026 1.00 87.00 79 ILE A C 1
ATOM 597 O O . ILE A 1 79 ? -10.665 -6.297 3.925 1.00 87.00 79 ILE A O 1
ATOM 601 N N . PHE A 1 80 ? -8.730 -7.161 3.211 1.00 85.19 80 PHE A N 1
ATOM 602 C CA . PHE A 1 80 ? -8.440 -7.819 4.487 1.00 85.19 80 PHE A CA 1
ATOM 603 C C . PHE A 1 80 ? -8.097 -6.818 5.594 1.00 85.19 80 PHE A C 1
ATOM 605 O O . PHE A 1 80 ? -8.542 -6.991 6.730 1.00 85.19 80 PHE A O 1
ATOM 612 N N . PHE A 1 81 ? -7.368 -5.749 5.267 1.00 82.25 81 PHE A N 1
ATOM 613 C CA . PHE A 1 81 ? -7.032 -4.685 6.210 1.00 82.25 81 PHE A CA 1
ATOM 614 C C . PHE A 1 81 ? -8.282 -4.005 6.791 1.00 82.25 81 PHE A C 1
ATOM 616 O O . PHE A 1 81 ? -8.433 -3.920 8.009 1.00 82.25 81 PHE A O 1
ATOM 623 N N . THR A 1 82 ? -9.210 -3.567 5.935 1.00 82.19 82 THR A N 1
ATOM 624 C CA . THR A 1 82 ? -10.454 -2.893 6.352 1.00 82.19 82 THR A CA 1
ATOM 625 C C . THR A 1 82 ? -11.352 -3.812 7.184 1.00 82.19 82 THR A C 1
ATOM 627 O O . THR A 1 82 ? -11.832 -3.404 8.244 1.00 82.19 82 THR A O 1
ATOM 630 N N . ARG A 1 83 ? -11.492 -5.087 6.793 1.00 82.00 83 ARG A N 1
ATOM 631 C CA . ARG A 1 83 ? -12.189 -6.114 7.594 1.00 82.00 83 ARG A CA 1
ATOM 632 C C . ARG A 1 83 ? -11.543 -6.317 8.969 1.00 82.00 83 ARG A C 1
ATOM 634 O O . ARG A 1 83 ? -12.246 -6.380 9.979 1.00 82.00 83 ARG A O 1
ATOM 641 N N . GLY A 1 84 ? -10.212 -6.369 9.031 1.00 78.25 84 GLY A N 1
ATOM 642 C CA . GLY A 1 84 ? -9.464 -6.442 10.289 1.00 78.25 84 GLY A CA 1
ATOM 643 C C . GLY A 1 84 ? -9.649 -5.201 11.168 1.00 78.25 84 GLY A C 1
ATOM 644 O O . GLY A 1 84 ? -9.702 -5.314 12.393 1.00 78.25 84 GLY A O 1
ATOM 645 N N . TYR A 1 85 ? -9.806 -4.026 10.555 1.00 73.69 85 TYR A N 1
ATOM 646 C CA . TYR A 1 85 ? -9.994 -2.756 11.253 1.00 73.69 85 TYR A CA 1
ATOM 647 C C . TYR A 1 85 ? -11.380 -2.630 11.903 1.00 73.69 85 TYR A C 1
ATOM 649 O O . TYR A 1 85 ? -11.477 -2.163 13.039 1.00 73.69 85 TYR A O 1
ATOM 657 N N . ILE A 1 86 ? -12.429 -3.098 11.218 1.00 73.81 86 ILE A N 1
ATOM 658 C CA . ILE A 1 86 ? -13.822 -3.075 11.700 1.00 73.81 86 ILE A CA 1
ATOM 659 C C . ILE A 1 86 ? -14.071 -4.169 12.758 1.00 73.81 86 ILE A C 1
ATOM 661 O O . ILE A 1 86 ? -14.835 -3.957 13.695 1.00 73.81 86 ILE A O 1
ATOM 665 N N . SER A 1 87 ? -13.377 -5.312 12.678 1.00 69.88 87 SER A N 1
ATOM 666 C CA . SER A 1 87 ? -13.514 -6.438 13.624 1.00 69.88 87 SER A CA 1
ATOM 667 C C . SER A 1 87 ? -12.907 -6.189 15.022 1.00 69.88 87 SER A C 1
ATOM 669 O O . SER A 1 87 ? -13.007 -7.062 15.883 1.00 69.88 87 SER A O 1
ATOM 671 N N . GLY A 1 88 ? -12.254 -5.049 15.275 1.00 56.16 88 GLY A N 1
ATOM 672 C CA . GLY A 1 88 ? -11.863 -4.596 16.623 1.00 56.16 88 GLY A CA 1
ATOM 673 C C . GLY A 1 88 ? -10.677 -5.304 17.305 1.00 56.16 88 GLY A C 1
ATOM 674 O O . GLY A 1 88 ? -10.140 -4.771 18.272 1.00 56.16 88 GLY A O 1
ATOM 675 N N . GLY A 1 89 ? -10.206 -6.454 16.812 1.00 54.94 89 GLY A N 1
ATOM 676 C CA . GLY A 1 89 ? -9.107 -7.204 17.434 1.00 54.94 89 GLY A CA 1
ATOM 677 C C . GLY A 1 89 ? -7.702 -6.675 17.076 1.00 54.94 89 GLY A C 1
ATOM 678 O O . GLY A 1 89 ? -7.348 -6.691 15.894 1.00 54.94 89 GLY A O 1
ATOM 679 N N . PRO A 1 90 ? -6.839 -6.292 18.045 1.00 52.97 90 PRO A N 1
ATOM 680 C CA . PRO A 1 90 ? -5.478 -5.798 17.778 1.00 52.97 90 PRO A CA 1
ATOM 681 C C . PRO A 1 90 ? -4.586 -6.817 17.045 1.00 52.97 90 PRO A C 1
ATOM 683 O O . PRO A 1 90 ? -3.755 -6.423 16.233 1.00 52.97 90 PRO A O 1
ATOM 686 N N . LYS A 1 91 ? -4.823 -8.124 17.233 1.00 50.66 91 LYS A N 1
ATOM 687 C CA . LYS A 1 91 ? -4.094 -9.209 16.545 1.00 50.66 91 LYS A CA 1
ATOM 688 C C . LYS A 1 91 ? -4.432 -9.371 15.054 1.00 50.66 91 LYS A C 1
ATOM 690 O O . LYS A 1 91 ? -3.681 -10.027 14.344 1.00 50.66 91 LYS A O 1
ATOM 695 N N . LYS A 1 92 ? -5.534 -8.793 14.555 1.00 53.22 92 LYS A N 1
ATOM 696 C CA . LYS A 1 92 ? -5.977 -8.963 13.153 1.00 53.22 92 LYS A CA 1
ATOM 697 C C . LYS A 1 92 ? -5.565 -7.819 12.217 1.00 53.22 92 LYS A C 1
ATOM 699 O O . LYS A 1 92 ? -5.820 -7.904 11.021 1.00 53.22 92 LYS A O 1
ATOM 704 N N . ARG A 1 93 ? -4.914 -6.766 12.729 1.00 55.41 93 ARG A N 1
ATOM 705 C CA . ARG A 1 93 ? -4.497 -5.594 11.930 1.00 55.41 93 ARG A CA 1
ATOM 706 C C . ARG A 1 93 ? -3.247 -5.825 11.061 1.00 55.41 93 ARG A C 1
ATOM 708 O O . ARG A 1 93 ? -3.029 -5.062 10.128 1.00 55.41 93 ARG A O 1
ATOM 715 N N . GLY A 1 94 ? -2.457 -6.867 11.337 1.00 57.09 94 GLY A N 1
ATOM 716 C CA . GLY A 1 94 ? -1.153 -7.122 10.702 1.00 57.09 94 GLY A CA 1
ATOM 717 C C . GLY A 1 94 ? -0.960 -8.555 10.203 1.00 57.09 94 GLY A C 1
ATOM 718 O O . GLY A 1 94 ? 0.122 -9.108 10.351 1.00 57.09 94 GLY A O 1
ATOM 719 N N . GLY A 1 95 ? -2.008 -9.193 9.673 1.00 64.31 95 GLY A N 1
ATOM 720 C CA . GLY A 1 95 ? -1.879 -10.534 9.091 1.00 64.31 95 GLY A CA 1
ATOM 721 C C . GLY A 1 95 ? -0.965 -10.560 7.856 1.00 64.31 95 GLY A C 1
ATOM 722 O O . GLY A 1 95 ? -0.694 -9.519 7.259 1.00 64.31 95 GLY A O 1
ATOM 723 N N . ILE A 1 96 ? -0.555 -11.761 7.433 1.00 64.50 96 ILE A N 1
ATOM 724 C CA . ILE A 1 96 ? 0.322 -12.013 6.266 1.00 64.50 96 ILE A CA 1
ATOM 725 C C . ILE A 1 96 ? -0.137 -11.235 5.020 1.00 64.50 96 ILE A C 1
ATOM 727 O O . ILE A 1 96 ? 0.681 -10.654 4.314 1.00 64.50 96 ILE A O 1
ATOM 731 N N . MET A 1 97 ? -1.452 -11.128 4.803 1.00 67.62 97 MET A N 1
ATOM 732 C CA . MET A 1 97 ? -2.030 -10.371 3.685 1.00 67.62 97 MET A CA 1
ATOM 733 C C . MET A 1 97 ? -1.710 -8.870 3.727 1.00 67.62 97 MET A C 1
ATOM 735 O O . MET A 1 97 ? -1.507 -8.267 2.678 1.00 67.62 97 MET A O 1
ATOM 739 N N . SER A 1 98 ? -1.635 -8.259 4.914 1.00 69.88 98 SER A N 1
ATOM 740 C CA . SER A 1 98 ? -1.226 -6.854 5.082 1.00 69.88 98 SER A CA 1
ATOM 741 C C . SER A 1 98 ? 0.259 -6.675 4.737 1.00 69.88 98 SER A C 1
ATOM 743 O O . SER A 1 98 ? 0.625 -5.750 4.018 1.00 69.88 98 SER A O 1
ATOM 745 N N . GLY A 1 99 ? 1.103 -7.628 5.154 1.00 77.00 99 GLY A N 1
ATOM 746 C CA . GLY A 1 99 ? 2.525 -7.661 4.795 1.00 77.00 99 GLY A CA 1
ATOM 747 C C . GLY A 1 99 ? 2.762 -7.817 3.290 1.00 77.00 99 GLY A C 1
ATOM 748 O O . GLY A 1 99 ? 3.577 -7.092 2.726 1.00 77.00 99 GLY A O 1
ATOM 749 N N . LEU A 1 100 ? 2.000 -8.688 2.620 1.00 81.12 100 LEU A N 1
ATOM 750 C CA . LEU A 1 100 ? 2.052 -8.850 1.162 1.00 81.12 100 LEU A CA 1
ATOM 751 C C . LEU A 1 100 ? 1.683 -7.559 0.418 1.00 81.12 100 LEU A C 1
ATOM 753 O O . LEU A 1 100 ? 2.336 -7.214 -0.563 1.00 81.12 100 LEU A O 1
ATOM 757 N N . GLY A 1 101 ? 0.687 -6.813 0.908 1.00 82.00 101 GLY A N 1
ATOM 758 C CA . GLY A 1 101 ? 0.343 -5.500 0.355 1.00 82.00 101 GLY A CA 1
ATOM 759 C C . GLY A 1 101 ? 1.487 -4.495 0.493 1.00 82.00 101 GLY A C 1
ATOM 760 O O . GLY A 1 101 ? 1.820 -3.806 -0.469 1.00 82.00 101 GLY A O 1
ATOM 761 N N . SER A 1 102 ? 2.138 -4.447 1.657 1.00 82.75 102 SER A N 1
ATOM 762 C CA . SER A 1 102 ? 3.308 -3.587 1.875 1.00 82.75 102 SER A CA 1
ATOM 763 C C . SER A 1 102 ? 4.486 -3.963 0.972 1.00 82.75 102 SER A C 1
ATOM 765 O O . SER A 1 102 ? 5.118 -3.078 0.402 1.00 82.75 102 SER A O 1
ATOM 767 N N . LEU A 1 103 ? 4.749 -5.260 0.779 1.00 86.62 103 LEU A N 1
ATOM 768 C CA . LEU A 1 103 ? 5.792 -5.740 -0.133 1.00 86.62 103 LEU A CA 1
ATOM 769 C C . LEU A 1 103 ? 5.495 -5.371 -1.590 1.00 86.62 103 LEU A C 1
ATOM 771 O O . LEU A 1 103 ? 6.386 -4.887 -2.285 1.00 86.62 103 LEU A O 1
ATOM 775 N N . ALA A 1 104 ? 4.245 -5.528 -2.037 1.00 87.62 104 ALA A N 1
ATOM 776 C CA . ALA A 1 104 ? 3.826 -5.111 -3.375 1.00 87.62 104 ALA A CA 1
ATOM 777 C C . ALA A 1 104 ? 4.030 -3.600 -3.591 1.00 87.62 104 ALA A C 1
ATOM 779 O O . ALA A 1 104 ? 4.468 -3.177 -4.660 1.00 87.62 104 ALA A O 1
ATOM 780 N N . MET A 1 105 ? 3.779 -2.789 -2.560 1.00 87.94 105 MET A N 1
ATOM 781 C CA . MET A 1 105 ? 3.973 -1.339 -2.615 1.00 87.94 105 MET A CA 1
ATOM 782 C C . MET A 1 105 ? 5.453 -0.951 -2.708 1.00 87.94 105 MET A C 1
ATOM 784 O O . MET A 1 105 ? 5.818 -0.123 -3.538 1.00 87.94 105 MET A O 1
ATOM 788 N N . VAL A 1 106 ? 6.320 -1.581 -1.908 1.00 90.31 106 VAL A N 1
ATOM 789 C CA . VAL A 1 106 ? 7.776 -1.374 -1.998 1.00 90.31 106 VAL A CA 1
ATOM 790 C C . VAL A 1 106 ? 8.295 -1.802 -3.372 1.00 90.31 106 VAL A C 1
ATOM 792 O O . VAL A 1 106 ? 9.070 -1.072 -3.984 1.00 90.31 106 VAL A O 1
ATOM 795 N N . GLY A 1 107 ? 7.816 -2.932 -3.900 1.00 89.31 107 GLY A N 1
ATOM 796 C CA . GLY A 1 107 ? 8.154 -3.390 -5.248 1.00 89.31 107 GLY A CA 1
ATOM 797 C C . GLY A 1 107 ? 7.768 -2.384 -6.338 1.00 89.31 107 GLY A C 1
ATOM 798 O O . GLY A 1 107 ? 8.572 -2.100 -7.225 1.00 89.31 107 GLY A O 1
ATOM 799 N N . LEU A 1 108 ? 6.576 -1.784 -6.250 1.00 90.12 108 LEU A N 1
ATOM 800 C CA . LEU A 1 108 ? 6.136 -0.734 -7.178 1.00 90.12 108 LEU A CA 1
ATOM 801 C C . LEU A 1 108 ? 7.009 0.521 -7.101 1.00 90.12 108 LEU A C 1
ATOM 803 O O . LEU A 1 108 ? 7.374 1.073 -8.133 1.00 90.12 108 LEU A O 1
ATOM 807 N N . ILE A 1 109 ? 7.391 0.956 -5.900 1.00 91.94 109 ILE A N 1
ATOM 808 C CA . ILE A 1 109 ? 8.253 2.134 -5.730 1.00 91.94 109 ILE A CA 1
ATOM 809 C C . ILE A 1 109 ? 9.649 1.875 -6.310 1.00 91.94 109 ILE A C 1
ATOM 811 O O . ILE A 1 109 ? 10.178 2.720 -7.029 1.00 91.94 109 ILE A O 1
ATOM 815 N N . LEU A 1 110 ? 10.235 0.703 -6.047 1.00 91.94 110 LEU A N 1
ATOM 816 C CA . LEU A 1 110 ? 11.556 0.339 -6.566 1.00 91.94 110 LEU A CA 1
ATOM 817 C C . LEU A 1 110 ? 11.559 0.206 -8.091 1.00 91.94 110 LEU A C 1
ATOM 819 O O . LEU A 1 110 ? 12.464 0.711 -8.753 1.00 91.94 110 LEU A O 1
ATOM 823 N N . THR A 1 111 ? 10.539 -0.443 -8.659 1.00 90.25 111 THR A N 1
ATOM 824 C CA . THR A 1 111 ? 10.409 -0.572 -10.117 1.00 90.25 111 THR A CA 1
ATOM 825 C C . THR A 1 111 ? 10.179 0.782 -10.772 1.00 90.25 111 THR A C 1
ATOM 827 O O . THR A 1 111 ? 10.848 1.081 -11.755 1.00 90.25 111 THR A O 1
ATOM 830 N N . ALA A 1 112 ? 9.331 1.641 -10.199 1.00 91.88 112 ALA A N 1
ATOM 831 C CA . ALA A 1 112 ? 9.145 3.005 -10.679 1.00 91.88 112 ALA A CA 1
ATOM 832 C C . ALA A 1 112 ? 10.457 3.804 -10.646 1.00 91.88 112 ALA A C 1
ATOM 834 O O . ALA A 1 112 ? 10.840 4.362 -11.671 1.00 91.88 112 ALA A O 1
ATOM 835 N N . ALA A 1 113 ? 11.186 3.780 -9.524 1.00 91.31 113 ALA A N 1
ATOM 836 C CA . ALA A 1 113 ? 12.471 4.466 -9.377 1.00 91.31 113 ALA A CA 1
ATOM 837 C C . ALA A 1 113 ? 13.520 3.970 -10.386 1.00 91.31 113 ALA A C 1
ATOM 839 O O . ALA A 1 113 ? 14.225 4.773 -10.999 1.00 91.31 113 ALA A O 1
ATOM 840 N N . TYR A 1 114 ? 13.591 2.653 -10.609 1.00 90.38 114 TYR A N 1
ATOM 841 C CA . TYR A 1 114 ? 14.463 2.064 -11.623 1.00 90.38 114 TYR A CA 1
ATOM 842 C C . TYR A 1 114 ? 14.069 2.517 -13.031 1.00 90.38 114 TYR A C 1
ATOM 844 O O . TYR A 1 114 ? 14.918 2.987 -13.784 1.00 90.38 114 TYR A O 1
ATOM 852 N N . THR A 1 115 ? 12.781 2.446 -13.383 1.00 89.88 115 THR A N 1
ATOM 853 C CA . THR A 1 115 ? 12.306 2.885 -14.703 1.00 89.88 115 THR A CA 1
ATOM 854 C C . THR A 1 115 ? 12.585 4.367 -14.938 1.00 89.88 115 THR A C 1
ATOM 856 O O . THR A 1 115 ? 13.199 4.701 -15.949 1.00 89.88 115 THR A O 1
ATOM 859 N N . SER A 1 116 ? 12.277 5.246 -13.979 1.00 87.81 116 SER A N 1
ATOM 860 C CA . SER A 1 116 ? 12.597 6.672 -14.089 1.00 87.81 116 SER A CA 1
ATOM 861 C C . SER A 1 116 ? 14.101 6.925 -14.184 1.00 87.81 116 SER A C 1
ATOM 863 O O . SER A 1 116 ? 14.523 7.780 -14.954 1.00 87.81 116 SER A O 1
ATOM 865 N N . GLY A 1 117 ? 14.918 6.160 -13.450 1.00 89.25 117 GLY A N 1
ATOM 866 C CA . GLY A 1 117 ? 16.376 6.254 -13.516 1.00 89.25 117 GLY A CA 1
ATOM 867 C C . GLY A 1 117 ? 16.920 5.869 -14.891 1.00 89.25 117 GLY A C 1
ATOM 868 O O . GLY A 1 117 ? 17.754 6.585 -15.438 1.00 89.25 117 GLY A O 1
ATOM 869 N N . THR A 1 118 ? 16.400 4.790 -15.490 1.00 86.75 118 THR A N 1
ATOM 870 C CA . THR A 1 118 ? 16.784 4.395 -16.856 1.00 86.75 118 THR A CA 1
ATOM 871 C C . THR A 1 118 ? 16.441 5.478 -17.877 1.00 86.75 118 THR A C 1
ATOM 873 O O . THR A 1 11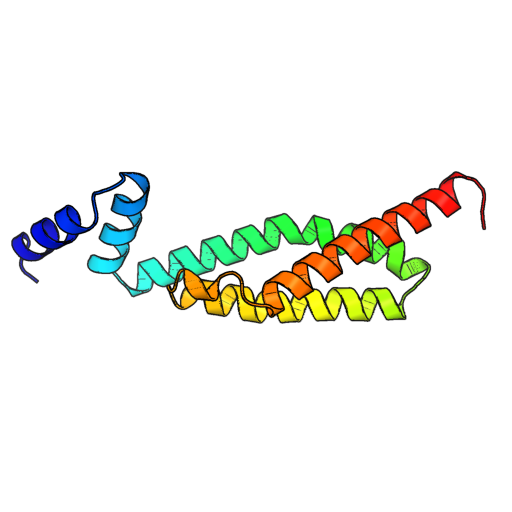8 ? 17.270 5.791 -18.725 1.00 86.75 118 THR A O 1
ATOM 876 N N . TRP A 1 119 ? 15.276 6.118 -17.739 1.00 86.56 119 TRP A N 1
ATOM 877 C CA . TRP A 1 119 ? 14.834 7.167 -18.659 1.00 86.56 119 TRP A CA 1
ATOM 878 C C . TRP A 1 119 ? 15.657 8.452 -18.487 1.00 86.56 119 TRP A C 1
ATOM 880 O O . TRP A 1 119 ? 15.999 9.101 -19.470 1.00 86.56 119 TRP A O 1
ATOM 890 N N . ALA A 1 120 ? 16.020 8.802 -17.248 1.00 86.81 120 ALA A N 1
ATOM 891 C CA . ALA A 1 120 ? 16.808 9.997 -16.944 1.00 86.81 120 ALA A CA 1
ATOM 892 C C . ALA A 1 120 ? 18.275 9.892 -17.396 1.00 86.81 120 ALA A C 1
ATOM 894 O O . ALA A 1 120 ? 18.863 10.893 -17.797 1.00 86.81 120 ALA A O 1
ATOM 895 N N . LEU A 1 121 ? 18.869 8.696 -17.347 1.00 86.88 121 LEU A N 1
ATOM 896 C CA . LEU A 1 121 ? 20.272 8.463 -17.719 1.00 86.88 121 LEU A CA 1
ATOM 897 C C . LEU A 1 121 ? 20.467 8.146 -19.215 1.00 86.88 121 LEU A C 1
ATOM 899 O O . LEU A 1 121 ? 21.545 7.714 -19.614 1.00 86.88 121 LEU A O 1
ATOM 903 N N . GLY A 1 122 ? 19.446 8.373 -20.048 1.00 74.56 122 GLY A N 1
ATOM 904 C CA . GLY A 1 122 ? 19.529 8.213 -21.505 1.00 74.56 122 GLY A CA 1
ATOM 905 C C . GLY A 1 122 ? 19.375 6.774 -22.007 1.00 74.56 122 GLY A C 1
ATOM 906 O O . GLY A 1 122 ? 19.648 6.509 -23.175 1.00 74.56 122 GLY A O 1
ATOM 907 N N . GLY A 1 123 ? 18.936 5.845 -21.154 1.00 65.00 123 GLY A N 1
ATOM 908 C CA . GLY A 1 123 ? 18.605 4.479 -21.548 1.00 65.00 123 GLY A CA 1
ATOM 909 C C . GLY A 1 123 ? 17.181 4.399 -22.090 1.00 65.00 123 GLY A C 1
ATOM 910 O O . GLY A 1 123 ? 16.241 4.221 -21.311 1.00 65.00 123 GLY A O 1
ATOM 911 N N . ILE A 1 124 ? 17.039 4.529 -23.413 1.00 58.91 124 ILE A N 1
ATOM 912 C CA . ILE A 1 124 ? 15.857 4.036 -24.142 1.00 58.91 124 ILE A CA 1
ATOM 913 C C . ILE A 1 124 ? 15.848 2.507 -24.034 1.00 58.91 124 ILE A C 1
ATOM 915 O O . ILE A 1 124 ? 16.878 1.898 -24.397 1.00 58.91 124 ILE A O 1
#

Organism: NCBI:txid84607

Sequence (124 aa):
MSPLQVSVQVRACVQNRADACKCVQCVQSPEAFKFNCAQRAHQQTLEVLPLLTLPALISGLKYPIPTAIAVATWSVSRIFFTRGYISGGPKKRGGIMSGLGSLAMVGLILTAAYTSGTWALGGI

InterPro domains:
  IPR001129 Membrane-associated, eicosanoid/glutathione metabolism (MAPEG) protein [PF01124] (28-114)
  IPR023352 Membrane associated eicosanoid/glutathione metabolism-like domain superfamily [G3DSA:1.20.120.550] (2-121)
  IPR023352 Membrane associated eicosanoid/glutathione metabolism-like domain superfamily [SSF161084] (31-116)
  IPR050997 Membrane-associated proteins in eicosanoid and glutathione metabolism [PTHR10250] (29-114)

Foldseek 3Di:
DDPVVLVVQLVVQVPDPVSSVLSSCCVPPVVVSLVVLLVVLVVVCVVCVVLLVVLLVQLCVVPVVLSVVLVVLLVVLSVQQSVLSSVPDPVSNDDPSVVSNVVSSVVSVVSSVVSVVCVVVPND

Radius of gyration: 20.7 Å; chains: 1; bounding box: 49×22×61 Å

pLDDT: mean 77.77, std 14.78, range [49.91, 93.25]